Protein AF-A0A348MW35-F1 (afdb_monomer)

Secondary structure (DSSP, 8-state):
-HHHHHHHHHHHHHHHHHHHHHHHHHHHHHHTT-------HHHHHHTS-GGGS-HHHHHHHHHHHHHHHHHHHHHHHHHHHHHHHH-GGGHHHHHHHHHHHHHHHHHHHHHHHHTT-

Sequence (117 aa):
MEFVVGILSIVIYLIVGFVVGFVTTSHHYVLAGYRPKTSNKLILFLARPTRDITGFQKLIYALAMIIWVPIFFTLIALPIILSGKYAPEMTTYILIGLIPIGFVGKLIGAKKWESLV

Structure (mmCIF, N/CA/C/O backbone):
data_AF-A0A348MW35-F1
#
_entry.id   AF-A0A348MW35-F1
#
loop_
_atom_site.group_PDB
_atom_site.id
_atom_site.type_symbol
_atom_site.label_atom_id
_atom_site.label_alt_id
_atom_site.label_comp_id
_atom_site.label_asym_id
_atom_site.label_entity_id
_atom_site.label_seq_id
_atom_site.pdbx_PDB_ins_code
_atom_site.Cartn_x
_atom_site.Cartn_y
_atom_site.Cartn_z
_atom_site.occupancy
_atom_site.B_iso_or_equiv
_atom_site.auth_seq_id
_atom_site.auth_comp_id
_atom_site.auth_asym_id
_atom_site.auth_atom_id
_atom_site.pdbx_PDB_model_num
ATOM 1 N N . MET A 1 1 ? 20.941 -6.389 -13.815 1.00 80.44 1 MET A N 1
ATOM 2 C CA . MET A 1 1 ? 20.288 -5.424 -12.897 1.00 80.44 1 MET A CA 1
ATOM 3 C C . MET A 1 1 ? 18.782 -5.383 -13.106 1.00 80.44 1 MET A C 1
ATOM 5 O O . MET A 1 1 ? 18.062 -5.390 -12.118 1.00 80.44 1 MET A O 1
ATOM 9 N N . GLU A 1 2 ? 18.317 -5.449 -14.352 1.00 81.94 2 GLU A N 1
ATOM 10 C CA . GLU A 1 2 ? 16.911 -5.614 -14.764 1.00 81.94 2 GLU A CA 1
ATOM 11 C C . GLU A 1 2 ? 16.073 -6.552 -13.885 1.00 81.94 2 GLU A C 1
ATOM 13 O O . GLU A 1 2 ? 15.078 -6.130 -13.305 1.00 81.94 2 GLU A O 1
ATOM 18 N N . PHE A 1 3 ? 16.521 -7.796 -13.691 1.00 87.62 3 PHE A N 1
ATOM 19 C CA . PHE A 1 3 ? 15.814 -8.776 -12.857 1.00 87.62 3 PHE A CA 1
ATOM 20 C C . PHE A 1 3 ? 15.558 -8.286 -11.419 1.00 87.62 3 PHE A C 1
ATOM 22 O O . PHE A 1 3 ? 14.465 -8.453 -10.881 1.00 87.62 3 PHE A O 1
ATOM 29 N N . VAL A 1 4 ? 16.552 -7.635 -10.806 1.00 91.19 4 VAL A N 1
ATOM 30 C CA . VAL A 1 4 ? 16.452 -7.110 -9.436 1.00 91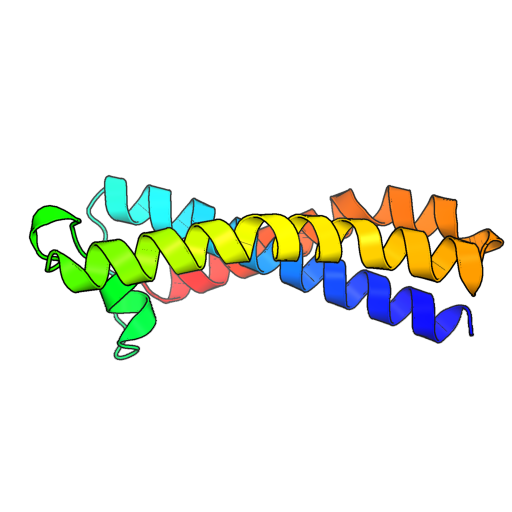.19 4 VAL A CA 1
ATOM 31 C C . VAL A 1 4 ? 15.464 -5.946 -9.384 1.00 91.19 4 VAL A C 1
ATOM 33 O O . VAL A 1 4 ? 14.614 -5.903 -8.496 1.00 91.19 4 VAL A O 1
ATOM 36 N N . VAL A 1 5 ? 15.530 -5.032 -10.355 1.00 90.50 5 VAL A N 1
ATOM 37 C CA . VAL A 1 5 ? 14.599 -3.898 -10.467 1.00 90.50 5 VAL A CA 1
ATOM 38 C C . VAL A 1 5 ? 13.168 -4.392 -10.680 1.00 90.50 5 VAL A C 1
ATOM 40 O O . VAL A 1 5 ? 12.249 -3.897 -10.028 1.00 90.50 5 VAL A O 1
ATOM 43 N N . GLY A 1 6 ? 12.976 -5.403 -11.529 1.00 90.31 6 GLY A N 1
ATOM 44 C CA . GLY A 1 6 ? 11.678 -6.032 -11.767 1.00 90.31 6 GLY A CA 1
ATOM 45 C C . GLY A 1 6 ? 11.075 -6.626 -10.493 1.00 90.31 6 GLY A C 1
ATOM 46 O O . GLY A 1 6 ? 9.945 -6.293 -10.138 1.00 90.31 6 GLY A O 1
ATOM 47 N N . ILE A 1 7 ? 11.839 -7.438 -9.752 1.00 93.06 7 ILE A N 1
ATOM 48 C CA . ILE A 1 7 ? 11.373 -8.028 -8.485 1.00 93.06 7 ILE A CA 1
ATOM 49 C C . ILE A 1 7 ? 11.042 -6.950 -7.456 1.00 93.06 7 ILE A C 1
ATOM 51 O O . ILE A 1 7 ? 9.976 -7.000 -6.842 1.00 93.06 7 ILE A O 1
ATOM 55 N N . LEU A 1 8 ? 11.923 -5.963 -7.272 1.00 92.62 8 LEU A N 1
ATOM 56 C CA . LEU A 1 8 ? 11.687 -4.877 -6.320 1.00 92.62 8 LEU A CA 1
ATOM 57 C C . LEU A 1 8 ? 10.420 -4.094 -6.670 1.00 92.62 8 LEU A C 1
ATOM 59 O O . LEU A 1 8 ? 9.629 -3.791 -5.781 1.00 92.62 8 LEU A O 1
ATOM 63 N N . SER A 1 9 ? 10.190 -3.831 -7.956 1.00 93.38 9 SER A N 1
ATOM 64 C CA . SER A 1 9 ? 8.984 -3.152 -8.435 1.00 93.38 9 SER A CA 1
ATOM 65 C C . SER A 1 9 ? 7.721 -3.946 -8.104 1.00 93.38 9 SER A C 1
ATOM 67 O O . SER A 1 9 ? 6.772 -3.388 -7.556 1.00 93.38 9 SER A O 1
ATOM 69 N N . ILE A 1 10 ? 7.730 -5.262 -8.352 1.00 94.50 10 ILE A N 1
ATOM 70 C CA . ILE A 1 10 ? 6.614 -6.157 -8.014 1.00 94.50 10 ILE A CA 1
ATOM 71 C C . ILE A 1 10 ? 6.332 -6.116 -6.510 1.00 94.50 10 ILE A C 1
ATOM 73 O O . ILE A 1 10 ? 5.187 -5.928 -6.102 1.00 94.50 10 ILE A O 1
ATOM 77 N N . VAL A 1 11 ? 7.367 -6.258 -5.679 1.00 94.88 11 VAL A N 1
ATOM 78 C CA . VAL A 1 11 ? 7.230 -6.246 -4.215 1.00 94.88 11 VAL A CA 1
ATOM 79 C C . VAL A 1 11 ? 6.663 -4.914 -3.731 1.00 94.88 11 VAL A C 1
ATOM 81 O O . VAL A 1 11 ? 5.722 -4.905 -2.937 1.00 94.88 11 VAL A O 1
ATOM 84 N N . ILE A 1 12 ? 7.175 -3.789 -4.233 1.00 94.56 12 ILE A N 1
ATOM 85 C CA . ILE A 1 12 ? 6.697 -2.455 -3.855 1.00 94.56 12 ILE A CA 1
ATOM 86 C C . ILE A 1 12 ? 5.224 -2.280 -4.243 1.00 94.56 12 ILE A C 1
ATOM 88 O O . ILE A 1 12 ? 4.421 -1.876 -3.403 1.00 94.56 12 ILE A O 1
ATOM 92 N N . TYR A 1 13 ? 4.834 -2.633 -5.469 1.00 95.12 13 TYR A N 1
ATOM 93 C CA . TYR A 1 13 ? 3.442 -2.523 -5.911 1.00 95.12 13 TYR A CA 1
ATOM 94 C C . TYR A 1 13 ? 2.498 -3.447 -5.142 1.00 95.12 13 TYR A C 1
ATOM 96 O O . TYR A 1 13 ? 1.390 -3.028 -4.803 1.00 95.12 13 TYR A O 1
ATOM 104 N N . LEU A 1 14 ? 2.934 -4.661 -4.790 1.00 95.62 14 LEU A N 1
ATOM 105 C CA . LEU A 1 14 ? 2.168 -5.554 -3.917 1.00 95.62 14 LEU A CA 1
ATOM 106 C C . LEU A 1 14 ? 1.961 -4.946 -2.528 1.00 95.62 14 LEU A C 1
ATOM 108 O O . LEU A 1 14 ? 0.848 -5.009 -2.014 1.00 95.62 14 LEU A O 1
ATOM 112 N N . ILE A 1 15 ? 2.992 -4.338 -1.934 1.00 94.00 15 ILE A N 1
ATOM 113 C CA . ILE A 1 15 ? 2.901 -3.685 -0.618 1.00 94.00 15 ILE A CA 1
ATOM 114 C C . ILE A 1 15 ? 1.953 -2.485 -0.675 1.00 94.00 15 ILE A C 1
ATOM 116 O O . ILE A 1 15 ? 1.066 -2.364 0.169 1.00 94.00 15 ILE A O 1
ATOM 120 N N . VAL A 1 16 ? 2.104 -1.619 -1.679 1.00 93.44 16 VAL A N 1
ATOM 121 C CA . VAL A 1 16 ? 1.224 -0.457 -1.881 1.00 93.44 16 VAL A CA 1
ATOM 122 C C . VAL A 1 16 ? -0.223 -0.918 -2.042 1.00 93.44 16 VAL A C 1
ATOM 124 O O . VAL A 1 16 ? -1.108 -0.444 -1.328 1.00 93.44 16 VAL A O 1
ATOM 127 N N . GLY A 1 17 ? -0.456 -1.895 -2.922 1.00 94.56 17 GLY A N 1
ATOM 128 C CA . GLY A 1 17 ? -1.761 -2.512 -3.119 1.00 94.56 17 GLY A CA 1
ATOM 129 C C . GLY A 1 17 ? -2.330 -3.077 -1.821 1.00 94.56 17 GLY A C 1
ATOM 130 O O . GLY A 1 17 ? -3.459 -2.755 -1.457 1.00 94.56 17 GLY A O 1
ATOM 131 N N . PHE A 1 18 ? -1.539 -3.863 -1.088 1.00 95.56 18 PHE A N 1
ATOM 132 C CA . PHE A 1 18 ? -1.919 -4.460 0.193 1.00 95.56 18 PHE A CA 1
ATOM 133 C C . PHE A 1 18 ? -2.390 -3.411 1.195 1.00 95.56 18 PHE A C 1
ATOM 135 O O . PHE A 1 18 ? -3.471 -3.561 1.765 1.00 95.56 18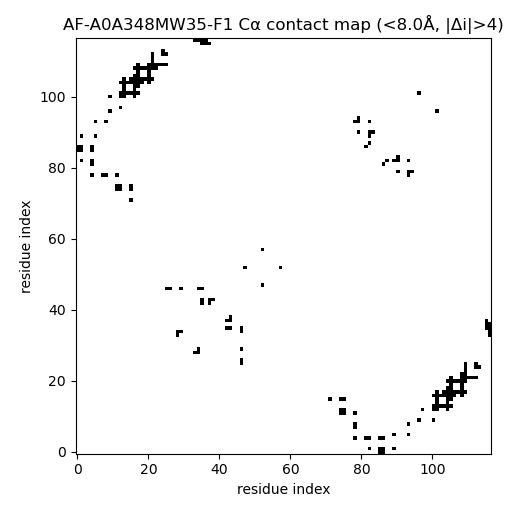 PHE A O 1
ATOM 142 N N . VAL A 1 19 ? -1.630 -2.329 1.379 1.00 91.88 19 VAL A N 1
ATOM 143 C CA . VAL A 1 19 ? -2.010 -1.253 2.303 1.00 91.88 19 VAL A CA 1
ATOM 144 C C . VAL A 1 19 ? -3.325 -0.608 1.868 1.00 91.88 19 VAL A C 1
ATOM 146 O O . VAL A 1 19 ? -4.220 -0.449 2.696 1.00 91.88 19 VAL A O 1
ATOM 149 N N . VAL A 1 20 ? -3.489 -0.293 0.580 1.00 92.06 20 VAL A N 1
ATOM 150 C CA . VAL A 1 20 ? -4.738 0.288 0.055 1.00 92.06 20 VAL A CA 1
ATOM 151 C C . VAL A 1 20 ? -5.924 -0.646 0.300 1.00 92.06 20 VAL A C 1
ATOM 153 O O . VAL A 1 20 ? -6.964 -0.206 0.787 1.00 92.06 20 VAL A O 1
ATOM 156 N N . GLY A 1 21 ? -5.781 -1.938 0.004 1.00 92.75 21 GLY A N 1
ATOM 157 C CA . GLY A 1 21 ? -6.829 -2.936 0.223 1.00 92.75 21 GLY A CA 1
ATOM 158 C C . GLY A 1 21 ? -7.203 -3.096 1.692 1.00 92.75 21 GLY A C 1
ATOM 159 O O . GLY A 1 21 ? -8.384 -3.082 2.037 1.00 92.75 21 GLY A O 1
ATOM 160 N N . PHE A 1 22 ? -6.200 -3.179 2.563 1.00 91.62 22 PHE A N 1
ATOM 161 C CA . PHE A 1 22 ? -6.394 -3.305 4.003 1.00 91.62 22 PHE A CA 1
ATOM 162 C C . PHE A 1 22 ? -7.100 -2.076 4.589 1.00 91.62 22 PHE A C 1
ATOM 164 O O . PHE A 1 22 ? -8.071 -2.222 5.325 1.00 91.62 22 PHE A O 1
ATOM 171 N N . VAL A 1 23 ? -6.654 -0.864 4.238 1.00 87.94 23 VAL A N 1
ATOM 172 C CA . VAL A 1 23 ? -7.206 0.398 4.765 1.00 87.94 23 VAL A CA 1
ATOM 173 C C . VAL A 1 23 ? -8.611 0.681 4.234 1.00 87.94 23 VAL A C 1
ATOM 175 O O . VAL A 1 23 ? -9.478 1.110 4.988 1.00 87.94 23 VAL A O 1
ATOM 178 N N . THR A 1 24 ? -8.871 0.442 2.947 1.00 89.94 24 THR A N 1
ATOM 179 C CA . THR A 1 24 ? -10.209 0.683 2.373 1.00 89.94 24 THR A CA 1
ATOM 180 C C . THR A 1 24 ? -11.251 -0.272 2.950 1.00 89.94 24 THR A C 1
ATOM 182 O O . THR A 1 24 ? -12.339 0.162 3.331 1.00 89.94 24 THR A O 1
ATOM 185 N N . THR A 1 25 ? -10.901 -1.552 3.084 1.00 91.00 25 THR A N 1
ATOM 186 C CA . THR A 1 25 ? -11.785 -2.565 3.678 1.00 91.00 25 THR A CA 1
ATOM 187 C C . THR A 1 25 ? -11.995 -2.297 5.164 1.00 91.00 25 THR A C 1
ATOM 189 O O . THR A 1 25 ? -13.131 -2.327 5.633 1.00 91.00 25 THR A O 1
ATOM 192 N N . SER A 1 26 ? -10.935 -1.944 5.901 1.00 87.94 26 SER A N 1
ATOM 193 C CA . SER A 1 26 ? -11.061 -1.609 7.320 1.00 87.94 26 SER A CA 1
ATOM 194 C C . SER A 1 26 ? -11.945 -0.396 7.552 1.00 87.94 26 SER A C 1
ATOM 196 O O . SER A 1 26 ? -12.836 -0.450 8.395 1.00 87.94 26 SER A O 1
ATOM 198 N N . HIS A 1 27 ? -11.781 0.660 6.756 1.00 85.25 27 HIS A N 1
ATOM 199 C CA . HIS A 1 27 ? -12.623 1.845 6.836 1.00 85.25 27 HIS A CA 1
ATOM 200 C C . HIS A 1 27 ? -14.098 1.510 6.586 1.00 85.25 27 HIS A C 1
ATOM 202 O O . HIS A 1 27 ? -14.956 1.894 7.380 1.00 85.25 27 HIS A O 1
ATOM 208 N N . HIS A 1 28 ? -14.396 0.738 5.537 1.00 87.94 28 HIS A N 1
ATOM 209 C CA . HIS A 1 28 ? -15.764 0.327 5.221 1.00 87.94 28 HIS A CA 1
ATOM 210 C C . HIS A 1 28 ? -16.403 -0.497 6.352 1.00 87.94 28 HIS A C 1
ATOM 212 O O . HIS A 1 28 ? -17.529 -0.223 6.763 1.00 87.94 28 HIS A O 1
ATOM 218 N N . TYR A 1 29 ? -15.668 -1.462 6.907 1.00 87.19 29 TYR A N 1
ATOM 219 C CA . TYR A 1 29 ? -16.159 -2.343 7.969 1.00 87.19 29 TYR A CA 1
ATOM 220 C C . TYR A 1 29 ? -16.351 -1.604 9.297 1.00 87.19 29 TYR A C 1
ATOM 222 O O . TYR A 1 29 ? -17.342 -1.838 9.988 1.00 87.19 29 TYR A O 1
ATOM 230 N N . VAL A 1 30 ? -15.446 -0.679 9.631 1.00 82.25 30 VAL A N 1
ATOM 231 C CA . VAL A 1 30 ? -15.573 0.185 10.812 1.00 82.25 30 VAL A CA 1
ATOM 232 C C . VAL A 1 30 ? -16.811 1.077 10.697 1.00 82.25 30 VAL A C 1
ATOM 234 O O . VAL A 1 30 ? -17.554 1.198 11.670 1.00 82.25 30 VAL A O 1
ATOM 237 N N . LEU A 1 31 ? -17.083 1.650 9.518 1.00 82.94 31 LEU A N 1
ATOM 238 C CA . LEU A 1 31 ? -18.303 2.433 9.277 1.00 82.94 31 LEU A CA 1
ATOM 239 C C . LEU A 1 31 ? -19.580 1.584 9.365 1.00 82.94 31 LEU A C 1
ATOM 241 O O . LEU A 1 31 ? -20.598 2.071 9.847 1.00 82.94 31 LEU A O 1
ATOM 245 N N . ALA A 1 32 ? -19.518 0.316 8.958 1.00 86.38 32 ALA A N 1
ATOM 246 C CA . ALA A 1 32 ? -20.615 -0.642 9.097 1.00 86.38 32 ALA A CA 1
ATOM 247 C C . ALA A 1 32 ? -20.761 -1.223 10.523 1.00 86.38 32 ALA A C 1
ATOM 249 O O . ALA A 1 32 ? -21.694 -1.977 10.788 1.00 86.38 32 ALA A O 1
ATOM 250 N N . GLY A 1 33 ? -19.871 -0.872 11.459 1.00 83.12 33 GLY A N 1
ATOM 251 C CA . GLY A 1 33 ? -19.941 -1.295 12.861 1.00 83.12 33 GLY A CA 1
ATOM 252 C C . GLY A 1 33 ? -19.311 -2.658 13.167 1.00 83.12 33 GLY A C 1
ATOM 253 O O . GLY A 1 33 ? -19.392 -3.121 14.309 1.00 83.12 33 GLY A O 1
ATOM 254 N N . TYR A 1 34 ? -18.647 -3.292 12.199 1.00 85.69 34 TYR A N 1
ATOM 255 C CA . TYR A 1 34 ? -17.905 -4.530 12.424 1.00 85.69 34 TYR A CA 1
ATOM 256 C C . TYR A 1 34 ? -16.611 -4.258 13.200 1.00 85.69 34 TYR A C 1
ATOM 258 O O . TYR A 1 34 ? -15.854 -3.340 12.881 1.00 85.69 34 TYR A O 1
ATOM 266 N N . ARG A 1 35 ? -16.329 -5.077 14.222 1.00 80.19 35 ARG A N 1
ATOM 267 C CA . ARG A 1 35 ? -15.123 -4.950 15.055 1.00 80.19 35 ARG A CA 1
ATOM 268 C C . ARG A 1 35 ? -14.138 -6.086 14.776 1.00 80.19 35 ARG A C 1
ATOM 270 O O . ARG A 1 35 ? -14.563 -7.239 14.792 1.00 80.19 35 ARG A O 1
ATOM 277 N N . PRO A 1 36 ? -12.837 -5.795 14.600 1.00 85.94 36 PRO A N 1
ATOM 278 C CA . PRO A 1 36 ? -11.840 -6.835 14.403 1.00 85.94 36 PRO A CA 1
ATOM 279 C C . P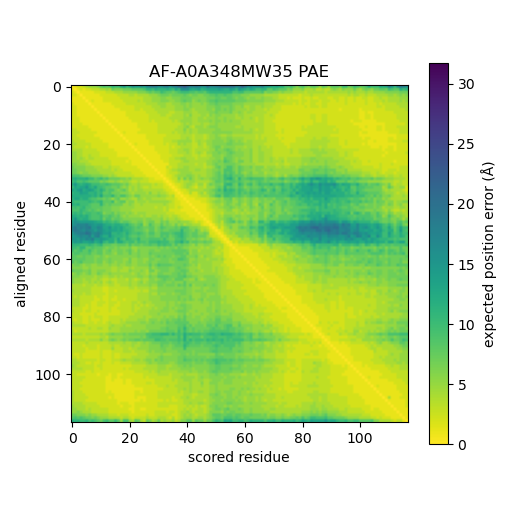RO A 1 36 ? -11.585 -7.631 15.697 1.00 85.94 36 PRO A C 1
ATOM 281 O O . PRO A 1 36 ? -11.402 -7.063 16.776 1.00 85.94 36 PRO A O 1
ATOM 284 N N . LYS A 1 37 ? -11.507 -8.954 15.581 1.00 86.88 37 LYS A N 1
ATOM 285 C CA . LYS A 1 37 ? -11.067 -9.931 16.583 1.00 86.88 37 LYS A CA 1
ATOM 286 C C . LYS A 1 37 ? -9.544 -10.077 16.549 1.00 86.88 37 LYS A C 1
ATOM 288 O O . LYS A 1 37 ? -8.994 -11.060 16.059 1.00 86.88 37 LYS A O 1
ATOM 293 N N . THR A 1 38 ? -8.834 -9.085 17.077 1.00 84.50 38 THR A N 1
ATOM 294 C CA . THR A 1 38 ? -7.367 -9.119 17.172 1.00 84.50 38 THR A CA 1
ATOM 295 C C . THR A 1 38 ? -6.871 -8.610 18.520 1.00 84.50 38 THR A C 1
ATOM 297 O O . THR A 1 38 ? -7.482 -7.735 19.123 1.00 84.50 38 THR A O 1
ATOM 300 N N . SER A 1 39 ? -5.737 -9.136 18.984 1.00 86.69 39 SER A N 1
ATOM 301 C CA . SER A 1 39 ? -4.997 -8.609 20.138 1.00 86.69 39 SER A CA 1
ATOM 302 C C . SER A 1 39 ? -4.010 -7.497 19.752 1.00 86.69 39 SER A C 1
ATOM 304 O O . SER A 1 39 ? -3.371 -6.900 20.623 1.00 86.69 39 SER A O 1
ATOM 306 N N . ASN A 1 40 ? -3.872 -7.188 18.455 1.00 83.44 40 ASN A N 1
ATOM 307 C CA . ASN A 1 40 ? -2.964 -6.153 17.980 1.00 83.44 40 ASN A CA 1
ATOM 308 C C . ASN A 1 40 ? -3.486 -4.756 18.357 1.00 83.44 40 ASN A C 1
ATOM 310 O O . ASN A 1 40 ? -4.453 -4.252 17.781 1.00 83.44 40 ASN A O 1
ATOM 314 N N . LYS A 1 41 ? -2.794 -4.110 19.304 1.00 79.25 41 LYS A N 1
ATOM 315 C CA . LYS A 1 41 ? -3.147 -2.782 19.827 1.00 79.25 41 LYS A CA 1
ATOM 316 C C . LYS A 1 41 ? -3.208 -1.700 18.747 1.00 79.25 41 LYS A C 1
ATOM 318 O O . LYS A 1 41 ? -4.047 -0.813 18.853 1.00 79.25 41 LYS A O 1
ATOM 323 N N . LEU A 1 42 ? -2.360 -1.773 17.719 1.00 78.06 42 LEU A N 1
ATOM 324 C CA . LEU A 1 42 ? -2.365 -0.808 16.618 1.00 78.06 42 LEU A CA 1
ATOM 325 C C . LEU A 1 42 ? -3.645 -0.945 15.792 1.00 78.06 42 LEU A C 1
ATOM 327 O O . LEU A 1 42 ? -4.323 0.044 15.546 1.00 78.06 42 LEU A O 1
ATOM 331 N N . ILE A 1 43 ? -4.018 -2.171 15.420 1.00 79.50 43 ILE A N 1
ATOM 332 C CA . ILE A 1 43 ? -5.239 -2.424 14.641 1.00 79.50 43 ILE A CA 1
ATOM 333 C C . ILE A 1 43 ? -6.484 -2.016 15.434 1.00 79.50 43 ILE A C 1
ATOM 335 O O . ILE A 1 43 ? -7.362 -1.343 14.899 1.00 79.50 43 ILE A O 1
ATOM 339 N N . LEU A 1 44 ? -6.538 -2.367 16.722 1.00 80.06 44 LEU A N 1
ATOM 340 C CA . LEU A 1 44 ? -7.629 -1.955 17.607 1.00 80.06 44 LEU A CA 1
ATOM 341 C C . LEU A 1 44 ? -7.716 -0.432 17.753 1.00 80.06 44 LEU A C 1
ATOM 343 O O . LEU A 1 44 ? -8.816 0.107 17.796 1.00 80.06 44 LEU A O 1
ATOM 347 N N . PHE A 1 45 ? -6.576 0.261 17.814 1.00 77.75 45 PHE A N 1
ATOM 348 C CA . PHE A 1 45 ? -6.526 1.720 17.859 1.00 77.75 45 PHE A CA 1
ATOM 349 C C . PHE A 1 45 ? -7.080 2.347 16.572 1.00 77.75 45 PHE A C 1
ATOM 351 O O . PHE A 1 45 ? -7.900 3.257 16.653 1.00 77.75 45 PHE A O 1
ATOM 358 N N . LEU A 1 46 ? -6.695 1.823 15.403 1.00 74.62 46 LEU A N 1
ATOM 359 C CA . LEU A 1 46 ? -7.181 2.283 14.095 1.00 74.62 46 LEU A CA 1
ATOM 360 C C . LEU A 1 46 ? -8.680 2.026 13.888 1.00 74.62 46 LEU A C 1
ATOM 362 O O . LEU A 1 46 ? -9.359 2.821 13.247 1.00 74.62 46 LEU A O 1
ATOM 366 N N . ALA A 1 47 ? -9.197 0.925 14.433 1.00 75.75 47 ALA A N 1
ATOM 367 C CA . ALA A 1 47 ? -10.604 0.543 14.329 1.00 75.75 47 ALA A CA 1
ATOM 368 C C . ALA A 1 47 ? -11.506 1.200 15.391 1.00 75.75 47 ALA A C 1
ATOM 370 O O . ALA A 1 47 ? -12.719 0.973 15.403 1.00 75.75 47 ALA A O 1
ATOM 371 N N . ARG A 1 48 ? -10.934 1.971 16.324 1.00 73.62 48 ARG A N 1
ATOM 372 C CA . ARG A 1 48 ? -11.676 2.575 17.434 1.00 73.62 48 ARG A CA 1
ATOM 373 C C . ARG A 1 48 ? -12.483 3.789 16.953 1.00 73.62 48 ARG A C 1
ATOM 375 O O . ARG A 1 48 ? -11.966 4.590 16.176 1.00 73.62 48 ARG A O 1
ATOM 382 N N . PRO A 1 49 ? -13.709 4.007 17.462 1.00 69.25 49 PRO A N 1
ATOM 383 C CA . PRO A 1 49 ? -14.442 5.242 17.210 1.00 69.25 49 PRO A CA 1
ATOM 384 C C . PRO A 1 49 ? -13.628 6.478 17.618 1.00 69.25 49 PRO A C 1
ATOM 386 O O . PRO A 1 49 ? -13.126 6.557 18.740 1.00 69.25 49 PRO A O 1
ATOM 389 N N . THR A 1 50 ? -13.565 7.490 16.749 1.00 67.56 50 THR A N 1
ATOM 390 C CA . THR A 1 50 ? -12.774 8.724 16.946 1.00 67.56 50 THR A CA 1
ATOM 391 C C . THR A 1 50 ? -13.123 9.488 18.232 1.00 67.56 50 THR A C 1
ATOM 393 O O . THR A 1 50 ? -12.306 10.253 18.752 1.00 67.56 50 THR A O 1
ATOM 396 N N . ARG A 1 51 ? -14.334 9.277 18.769 1.00 68.94 51 ARG A N 1
ATOM 397 C CA . ARG A 1 51 ? -14.795 9.842 20.048 1.00 68.94 51 ARG A CA 1
ATOM 398 C C . ARG A 1 51 ? -14.005 9.340 21.262 1.00 68.94 51 ARG A C 1
ATOM 400 O O . ARG A 1 51 ? -13.873 10.079 22.227 1.00 68.94 51 ARG A O 1
ATOM 407 N N . ASP A 1 52 ? -13.440 8.136 21.190 1.00 73.38 52 ASP A N 1
ATOM 408 C CA . ASP A 1 52 ? -12.764 7.491 22.321 1.00 73.38 52 ASP A CA 1
ATOM 409 C C . ASP A 1 52 ? -11.236 7.726 22.315 1.00 73.38 52 ASP A C 1
ATOM 411 O O . ASP A 1 52 ? -10.504 7.157 23.130 1.00 73.38 52 ASP A O 1
ATOM 415 N N . ILE A 1 53 ? -10.737 8.529 21.368 1.00 78.56 53 ILE A N 1
ATOM 416 C CA . ILE A 1 53 ? -9.316 8.839 21.172 1.00 78.56 53 ILE A CA 1
ATOM 417 C C . ILE A 1 53 ? -8.984 10.159 21.882 1.00 78.56 53 ILE A C 1
ATOM 419 O O . ILE A 1 53 ? -9.661 11.171 21.674 1.00 78.56 53 ILE A O 1
ATOM 423 N N . THR A 1 54 ? -7.930 10.175 22.705 1.00 83.75 54 THR A N 1
ATOM 424 C CA . THR A 1 54 ? -7.511 11.388 23.432 1.00 83.75 54 THR A CA 1
ATOM 425 C C . THR A 1 54 ? -6.959 12.456 22.480 1.00 83.75 54 THR A C 1
ATOM 427 O O . THR A 1 54 ? -6.504 12.149 21.378 1.00 83.75 54 THR A O 1
ATOM 430 N N . GLY A 1 55 ? -6.968 13.732 22.891 1.00 84.00 55 GLY A N 1
ATOM 431 C CA . GLY A 1 55 ? -6.482 14.837 22.048 1.00 84.00 55 GLY A CA 1
ATOM 432 C C . GLY A 1 55 ? -5.047 14.633 21.541 1.00 84.00 55 GLY A C 1
ATOM 433 O O . GLY A 1 55 ? -4.776 14.806 20.356 1.00 84.00 55 GLY A O 1
ATOM 434 N N . PHE A 1 56 ? -4.151 14.156 22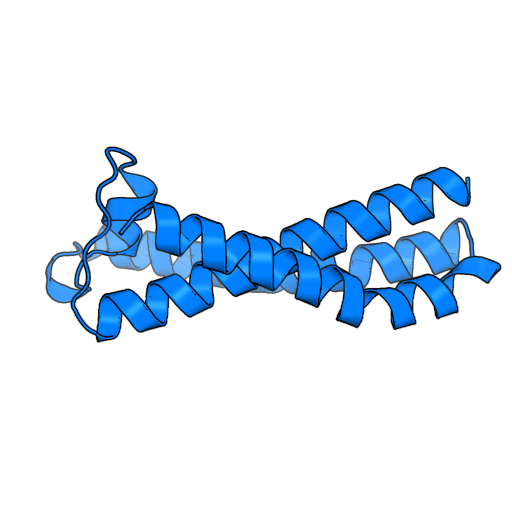.408 1.00 85.62 56 PHE A N 1
ATOM 435 C CA . PHE A 1 56 ? -2.768 13.844 22.036 1.00 85.62 56 PHE A CA 1
ATOM 436 C C . PHE A 1 56 ? -2.662 12.682 21.031 1.00 85.62 56 PHE A C 1
ATOM 438 O O . PHE A 1 56 ? -1.891 12.748 20.077 1.00 85.62 56 PHE A O 1
ATOM 445 N N . GLN A 1 57 ? -3.484 11.638 21.183 1.00 81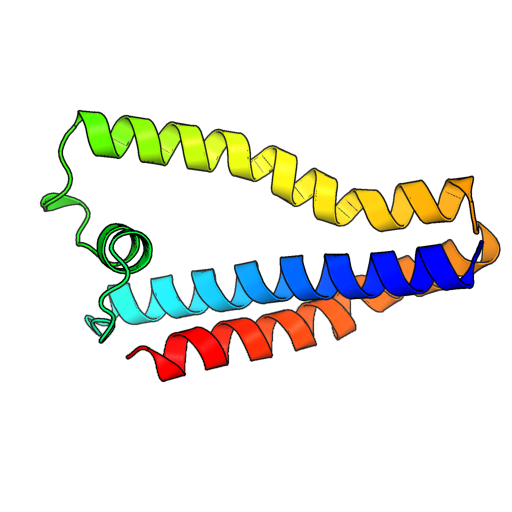.88 57 GLN A N 1
ATOM 446 C CA . GLN A 1 57 ? -3.528 10.518 20.237 1.00 81.88 57 GLN A CA 1
ATOM 447 C C . GLN A 1 57 ? -4.033 10.946 18.851 1.00 81.88 57 GLN A C 1
ATOM 449 O O . GLN A 1 57 ? -3.534 10.448 17.842 1.00 81.88 57 GLN A O 1
ATOM 454 N N . LYS A 1 58 ? -4.971 11.901 18.783 1.00 80.31 58 LYS A N 1
ATOM 455 C CA . LYS A 1 58 ? -5.420 12.497 17.513 1.00 80.31 58 LYS A CA 1
ATOM 456 C C . LYS A 1 58 ? -4.292 13.249 16.813 1.00 80.31 58 LYS A C 1
ATOM 458 O O . LYS A 1 58 ? -4.161 13.127 15.600 1.00 80.31 58 LYS A O 1
ATOM 463 N N . LEU A 1 59 ? -3.463 13.978 17.565 1.00 84.81 59 LEU A N 1
ATOM 464 C CA . LEU A 1 59 ? -2.309 14.690 17.013 1.00 84.81 59 LEU A CA 1
ATOM 465 C C . LEU A 1 59 ? -1.275 13.722 16.424 1.00 84.81 59 LEU A C 1
ATOM 467 O O . LEU A 1 59 ? -0.849 13.914 15.289 1.00 84.81 59 LEU A O 1
ATOM 471 N N . ILE A 1 60 ? -0.922 12.655 17.152 1.00 85.25 60 ILE A N 1
ATOM 472 C CA . ILE A 1 60 ? -0.018 11.606 16.643 1.00 85.25 60 ILE A CA 1
ATOM 473 C C . ILE A 1 60 ? -0.578 10.997 15.359 1.00 85.25 60 ILE A C 1
ATOM 475 O O . ILE A 1 60 ? 0.153 10.839 14.384 1.00 85.25 60 ILE A O 1
ATOM 479 N N . TYR A 1 61 ? -1.876 10.685 15.341 1.00 80.94 61 TYR A N 1
ATOM 480 C CA . TYR A 1 61 ? -2.522 10.117 14.165 1.00 80.94 61 TYR A CA 1
ATOM 481 C C . TYR A 1 61 ? -2.483 11.075 12.969 1.00 80.94 61 TYR A C 1
ATOM 483 O O . TYR A 1 61 ? -2.122 10.669 11.868 1.00 80.94 61 TYR A O 1
ATOM 491 N N . ALA A 1 62 ? -2.783 12.358 13.182 1.00 83.38 62 ALA A N 1
ATOM 492 C CA . ALA A 1 62 ? -2.730 13.374 12.136 1.00 83.38 62 ALA A CA 1
ATOM 493 C C . ALA A 1 62 ? -1.315 13.536 11.560 1.00 83.38 62 ALA A C 1
ATOM 495 O O . ALA A 1 62 ? -1.147 13.537 10.342 1.00 83.38 62 ALA A O 1
ATOM 496 N N . LEU A 1 63 ? -0.292 13.605 12.416 1.00 88.75 63 LEU A N 1
ATOM 497 C CA . LEU A 1 63 ? 1.105 13.683 11.983 1.00 88.75 63 LEU A CA 1
ATOM 498 C C . LEU A 1 63 ? 1.532 12.428 11.214 1.00 88.75 63 LEU A C 1
ATOM 500 O O . LEU A 1 63 ? 2.160 12.541 10.164 1.00 88.75 63 LEU A O 1
ATOM 504 N N . ALA A 1 64 ? 1.147 11.242 11.690 1.00 85.00 64 ALA A N 1
ATOM 505 C CA . ALA A 1 64 ? 1.416 9.987 10.996 1.00 85.00 64 ALA A CA 1
ATOM 506 C C . ALA A 1 64 ? 0.765 9.961 9.605 1.00 85.00 64 ALA A C 1
ATOM 508 O O . ALA A 1 64 ? 1.412 9.557 8.643 1.00 85.00 64 ALA A O 1
ATOM 509 N N . MET A 1 65 ? -0.471 10.453 9.472 1.00 83.44 65 MET A N 1
ATOM 510 C CA . MET A 1 65 ? -1.148 10.572 8.178 1.00 83.44 65 MET A CA 1
ATOM 511 C C . MET A 1 65 ? -0.434 11.557 7.247 1.00 83.44 65 MET A C 1
ATOM 513 O O . MET A 1 65 ? -0.225 11.234 6.081 1.00 83.44 65 MET A O 1
ATOM 517 N N . ILE A 1 66 ? -0.003 12.718 7.752 1.00 88.81 66 ILE A N 1
ATOM 518 C CA . ILE A 1 66 ? 0.756 13.706 6.966 1.00 88.81 66 ILE A CA 1
ATOM 519 C C . ILE A 1 66 ? 2.070 13.109 6.459 1.00 88.81 66 ILE A C 1
ATOM 521 O O . ILE A 1 66 ? 2.400 13.296 5.294 1.00 88.81 66 ILE A O 1
ATOM 525 N N . ILE A 1 67 ? 2.798 12.369 7.299 1.00 89.25 67 ILE A N 1
ATOM 526 C CA . ILE A 1 67 ? 4.047 11.686 6.922 1.00 89.25 67 ILE A CA 1
ATOM 527 C C . ILE A 1 67 ? 3.777 10.540 5.938 1.00 89.25 67 ILE A C 1
ATOM 529 O O . ILE A 1 67 ? 4.588 10.274 5.051 1.00 89.25 67 ILE A O 1
ATOM 533 N N . TRP A 1 68 ? 2.633 9.870 6.058 1.00 85.94 68 TRP A N 1
ATOM 534 C CA . TRP A 1 68 ? 2.286 8.749 5.193 1.00 85.94 68 TRP A CA 1
ATOM 535 C C . TRP A 1 68 ? 2.033 9.172 3.744 1.00 85.94 68 TRP A C 1
ATOM 537 O O . TRP A 1 68 ? 2.405 8.445 2.826 1.00 85.94 68 TRP A O 1
ATOM 547 N N . VAL A 1 69 ? 1.459 10.357 3.521 1.00 87.56 69 VAL A N 1
ATOM 548 C CA . VAL A 1 69 ? 1.173 10.885 2.176 1.00 87.56 69 VAL A CA 1
ATOM 549 C C . VAL A 1 69 ? 2.419 10.924 1.266 1.00 87.56 69 VAL A C 1
ATOM 551 O O . VAL A 1 69 ? 2.387 10.288 0.210 1.00 87.56 69 VAL A O 1
ATOM 554 N N . PRO A 1 70 ? 3.533 11.598 1.619 1.00 91.81 70 PRO A N 1
ATOM 555 C CA . PRO A 1 70 ? 4.724 11.623 0.774 1.00 91.81 70 PRO A CA 1
ATOM 556 C C . PRO A 1 70 ? 5.389 10.248 0.656 1.00 91.81 70 PRO A C 1
ATOM 558 O O . PRO A 1 70 ? 5.885 9.917 -0.420 1.00 91.81 70 PRO A O 1
ATOM 561 N N . ILE A 1 71 ? 5.367 9.419 1.708 1.00 90.31 71 ILE A N 1
ATOM 562 C CA . ILE A 1 71 ? 5.896 8.045 1.652 1.00 90.31 71 ILE A CA 1
ATOM 563 C C . ILE A 1 71 ? 5.130 7.228 0.612 1.00 90.31 71 ILE A C 1
ATOM 565 O O . ILE A 1 71 ? 5.740 6.550 -0.212 1.00 90.31 71 ILE A O 1
ATOM 569 N N . PHE A 1 72 ? 3.804 7.329 0.603 1.00 88.00 72 PHE A N 1
ATOM 570 C CA . PHE A 1 72 ? 2.948 6.622 -0.338 1.00 88.00 72 PHE A CA 1
ATOM 571 C C . PHE A 1 72 ? 3.247 7.009 -1.792 1.00 88.00 72 PHE A C 1
ATOM 573 O O . PHE A 1 72 ? 3.496 6.134 -2.621 1.00 88.00 72 PHE A O 1
ATOM 580 N N . PHE A 1 73 ? 3.302 8.309 -2.099 1.00 90.06 73 PHE A N 1
ATOM 581 C CA . PHE A 1 73 ? 3.653 8.772 -3.447 1.00 90.06 73 PHE A CA 1
ATOM 582 C C . PHE A 1 73 ? 5.081 8.391 -3.842 1.00 90.06 73 PHE A C 1
ATOM 584 O O . PHE A 1 73 ? 5.316 7.994 -4.984 1.00 90.06 73 PHE A O 1
ATOM 591 N N . THR A 1 74 ? 6.020 8.432 -2.894 1.00 92.19 74 THR A N 1
ATOM 592 C CA . THR A 1 74 ? 7.398 7.984 -3.121 1.00 92.19 74 THR A CA 1
ATOM 593 C C . THR A 1 74 ? 7.434 6.502 -3.471 1.00 92.19 74 THR A C 1
ATOM 595 O O . THR A 1 74 ? 8.087 6.135 -4.438 1.00 92.19 74 THR A O 1
ATOM 598 N N . LEU A 1 75 ? 6.703 5.645 -2.754 1.00 90.25 75 LEU A N 1
ATOM 599 C CA . LEU A 1 75 ? 6.647 4.210 -3.044 1.00 90.25 75 LEU A CA 1
ATOM 600 C C . LEU A 1 75 ? 6.037 3.911 -4.419 1.00 90.25 75 LEU A C 1
ATOM 602 O O . LEU A 1 75 ? 6.475 2.976 -5.078 1.00 90.25 75 LEU A O 1
ATOM 606 N N . ILE A 1 76 ? 5.072 4.705 -4.885 1.00 90.00 76 ILE A N 1
ATOM 607 C CA . ILE A 1 76 ? 4.516 4.555 -6.240 1.00 90.00 76 ILE A CA 1
ATOM 608 C C . ILE A 1 76 ? 5.535 4.972 -7.307 1.00 90.00 76 ILE A C 1
ATOM 610 O O . ILE A 1 76 ? 5.702 4.274 -8.308 1.00 90.00 76 ILE A O 1
ATOM 614 N N . ALA A 1 77 ? 6.219 6.100 -7.101 1.00 91.75 77 ALA A N 1
ATOM 615 C CA . ALA A 1 77 ? 7.161 6.654 -8.070 1.00 91.75 77 ALA A CA 1
ATOM 616 C C . ALA A 1 77 ? 8.506 5.907 -8.104 1.00 91.75 77 ALA A C 1
ATOM 618 O O . ALA A 1 77 ? 9.148 5.834 -9.151 1.00 91.75 77 ALA A O 1
ATOM 619 N N .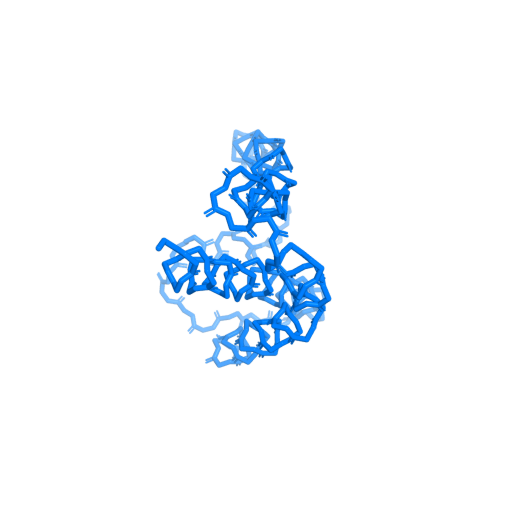 LEU A 1 78 ? 8.939 5.344 -6.975 1.00 92.56 78 LEU A N 1
ATOM 620 C CA . LEU A 1 78 ? 10.266 4.757 -6.801 1.00 92.56 78 LEU A CA 1
ATOM 621 C C . LEU A 1 78 ? 10.574 3.643 -7.820 1.00 92.56 78 LEU A C 1
ATOM 623 O O . LEU A 1 78 ? 11.631 3.727 -8.443 1.00 92.56 78 LEU A O 1
ATOM 627 N N . PRO A 1 79 ? 9.693 2.655 -8.076 1.00 90.81 79 PRO A N 1
ATOM 628 C CA . PRO A 1 79 ? 9.912 1.649 -9.118 1.00 90.81 79 PRO A CA 1
ATOM 629 C C . PRO A 1 79 ? 10.172 2.238 -10.511 1.00 90.81 79 PRO A C 1
ATOM 631 O O . PRO A 1 79 ? 11.052 1.759 -11.219 1.00 90.81 79 PRO A O 1
ATOM 634 N N . ILE A 1 80 ? 9.464 3.314 -10.871 1.00 91.94 80 ILE A N 1
ATOM 635 C CA . ILE A 1 80 ? 9.575 3.984 -12.177 1.00 91.94 80 ILE A CA 1
ATOM 636 C C . ILE A 1 80 ? 10.903 4.748 -12.278 1.00 91.94 80 ILE A C 1
ATOM 638 O O . ILE A 1 80 ? 11.592 4.696 -13.294 1.00 91.94 80 ILE A O 1
ATOM 642 N N . ILE A 1 81 ? 11.294 5.444 -11.207 1.00 92.62 81 ILE A N 1
ATOM 643 C CA . ILE A 1 81 ? 12.568 6.177 -11.153 1.00 92.62 81 ILE A CA 1
ATOM 644 C C . ILE A 1 81 ? 13.749 5.198 -11.191 1.00 92.62 81 ILE A C 1
ATOM 646 O O . ILE A 1 81 ? 14.729 5.426 -11.902 1.00 92.62 81 ILE A O 1
ATOM 650 N N . LEU A 1 82 ? 13.662 4.095 -10.440 1.00 90.44 82 LEU A N 1
ATOM 651 C CA . LEU A 1 82 ? 14.700 3.065 -10.415 1.00 90.44 82 LEU A CA 1
ATOM 652 C C . LEU A 1 82 ? 14.827 2.364 -11.768 1.00 90.44 82 LEU A C 1
ATOM 654 O O . LEU A 1 82 ? 15.951 2.147 -12.219 1.00 90.44 82 LEU A O 1
ATOM 658 N N . SER A 1 83 ? 13.716 2.055 -12.441 1.00 92.19 83 SER A N 1
ATOM 659 C CA . SER A 1 83 ? 13.768 1.464 -13.778 1.00 92.19 83 SER A CA 1
ATOM 660 C C . SER A 1 83 ? 14.360 2.422 -14.798 1.00 92.19 83 SER A C 1
ATOM 662 O O . SER A 1 83 ? 15.276 2.036 -15.509 1.00 92.19 83 SER A O 1
ATOM 664 N N . GLY A 1 84 ? 13.956 3.694 -14.801 1.00 90.62 84 GLY A N 1
ATOM 665 C CA . GLY A 1 84 ? 14.507 4.681 -15.732 1.00 90.62 84 GLY A CA 1
ATOM 666 C C . GLY A 1 84 ? 16.029 4.833 -15.626 1.00 90.62 84 GLY A C 1
ATOM 667 O O . GLY A 1 84 ? 16.689 5.112 -16.623 1.00 90.62 84 GLY A O 1
ATOM 668 N N . LYS A 1 85 ? 16.599 4.612 -14.434 1.00 91.44 85 LYS A N 1
ATOM 669 C CA . LYS A 1 85 ? 18.044 4.722 -14.189 1.00 91.44 85 LYS A CA 1
ATOM 670 C C . LYS A 1 85 ? 18.823 3.423 -14.411 1.00 91.44 85 LYS A C 1
ATOM 672 O O . LYS A 1 85 ? 19.963 3.481 -14.863 1.00 91.44 85 LYS A O 1
ATOM 677 N N . TYR A 1 86 ? 18.260 2.276 -14.033 1.00 91.06 86 TYR A N 1
ATOM 678 C CA . TYR A 1 86 ? 18.999 1.007 -13.945 1.00 91.06 86 TYR A CA 1
ATOM 679 C C . TYR A 1 86 ? 18.492 -0.094 -14.891 1.00 91.06 86 TYR A C 1
ATOM 681 O O . TYR A 1 86 ? 19.161 -1.122 -15.000 1.00 91.06 86 TYR A O 1
ATOM 689 N N . ALA A 1 87 ? 17.326 0.093 -15.516 1.00 91.00 87 ALA A N 1
ATOM 690 C CA . ALA A 1 87 ? 16.684 -0.845 -16.443 1.00 91.00 87 ALA A CA 1
ATOM 691 C C . ALA A 1 87 ? 15.694 -0.114 -17.392 1.00 91.00 87 ALA A C 1
ATOM 693 O O . ALA A 1 87 ? 14.473 -0.311 -17.294 1.00 91.00 87 ALA A O 1
ATOM 694 N N . PRO A 1 88 ? 16.170 0.829 -18.231 1.00 90.38 88 PRO A N 1
ATOM 695 C CA . PRO A 1 88 ? 15.305 1.745 -18.975 1.00 90.38 88 PRO A CA 1
ATOM 696 C C . PRO A 1 88 ? 14.345 1.019 -19.928 1.00 90.38 88 PRO A C 1
ATOM 698 O O . PRO A 1 88 ? 13.170 1.387 -19.993 1.00 90.38 88 PRO A O 1
ATOM 701 N N . GLU A 1 89 ? 14.788 -0.059 -20.571 1.00 90.94 89 GLU A N 1
ATOM 702 C CA . GLU A 1 89 ? 13.985 -0.963 -21.406 1.00 90.94 89 GLU A CA 1
ATOM 703 C C . GLU A 1 89 ? 12.797 -1.603 -20.670 1.00 90.94 89 GLU A C 1
ATOM 705 O O . GLU A 1 89 ? 11.771 -1.901 -21.285 1.00 90.94 89 GLU A O 1
ATOM 710 N N . MET A 1 90 ? 12.884 -1.763 -19.345 1.00 89.19 90 MET A N 1
ATOM 711 C CA . MET A 1 90 ? 11.806 -2.319 -18.524 1.00 89.19 90 MET A CA 1
ATOM 712 C C . MET A 1 90 ? 10.777 -1.281 -18.059 1.00 89.19 90 MET A C 1
ATOM 714 O O . MET A 1 90 ? 9.720 -1.657 -17.548 1.00 89.19 90 MET A O 1
ATOM 718 N N . THR A 1 91 ? 11.048 0.016 -18.220 1.00 91.50 91 THR A N 1
ATOM 719 C CA . THR A 1 91 ? 10.255 1.093 -17.598 1.00 91.50 91 THR A CA 1
ATOM 720 C C . THR A 1 91 ? 8.785 1.060 -18.004 1.00 91.50 91 THR A C 1
ATOM 722 O O . THR A 1 91 ? 7.910 1.156 -17.145 1.00 91.50 91 THR A O 1
ATOM 725 N N . THR A 1 92 ? 8.492 0.851 -19.290 1.00 92.12 92 THR A N 1
ATOM 726 C CA . THR A 1 92 ? 7.108 0.744 -19.779 1.00 92.12 92 THR A CA 1
ATOM 727 C C . THR A 1 92 ? 6.383 -0.448 -19.155 1.00 92.12 92 THR A C 1
ATOM 729 O O . THR A 1 92 ? 5.235 -0.320 -18.736 1.00 92.12 92 THR A O 1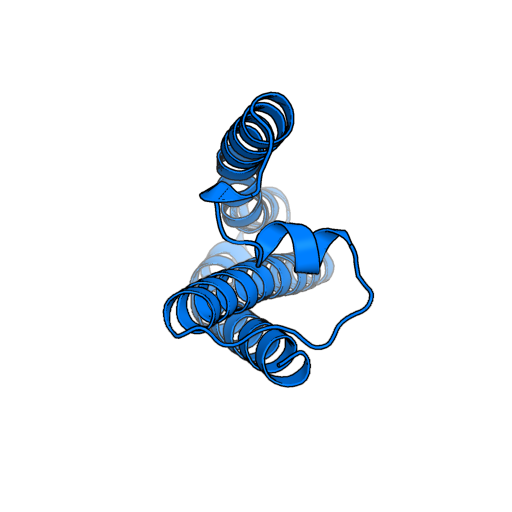
ATOM 732 N N . TYR A 1 93 ? 7.056 -1.595 -19.029 1.00 91.06 93 TYR A N 1
ATOM 733 C CA . TYR A 1 93 ? 6.474 -2.790 -18.413 1.00 91.06 93 TYR A CA 1
ATOM 734 C C . TYR A 1 93 ? 6.215 -2.596 -16.919 1.00 91.06 93 TYR A C 1
ATOM 736 O O . TYR A 1 93 ? 5.172 -3.015 -16.422 1.00 91.06 93 TYR A O 1
ATOM 744 N N . ILE A 1 94 ? 7.128 -1.930 -16.208 1.00 91.50 94 ILE A N 1
ATOM 745 C CA . ILE A 1 94 ? 6.969 -1.605 -14.785 1.00 91.50 94 ILE A CA 1
ATOM 746 C C . ILE A 1 94 ? 5.795 -0.642 -14.593 1.00 91.50 94 ILE A C 1
ATOM 748 O O . ILE A 1 94 ? 4.932 -0.896 -13.756 1.00 91.50 94 ILE A O 1
ATOM 752 N N . LEU A 1 95 ? 5.684 0.394 -15.427 1.00 92.19 95 LEU A N 1
ATOM 753 C CA . LEU A 1 95 ? 4.562 1.329 -15.381 1.00 92.19 95 LEU A CA 1
ATOM 754 C C . LEU A 1 95 ? 3.216 0.628 -15.616 1.00 92.19 95 LEU A C 1
ATOM 756 O O . LEU A 1 95 ? 2.274 0.833 -14.853 1.00 92.19 95 LEU A O 1
ATOM 760 N N . ILE A 1 96 ? 3.126 -0.227 -16.639 1.00 91.81 96 ILE A N 1
ATOM 761 C CA . ILE A 1 96 ? 1.907 -0.994 -16.938 1.00 91.81 96 ILE A CA 1
ATOM 762 C C . ILE A 1 96 ? 1.602 -1.993 -15.812 1.00 91.81 96 ILE A C 1
ATOM 764 O O . ILE A 1 96 ? 0.440 -2.189 -15.459 1.00 91.81 96 ILE A O 1
ATOM 768 N N 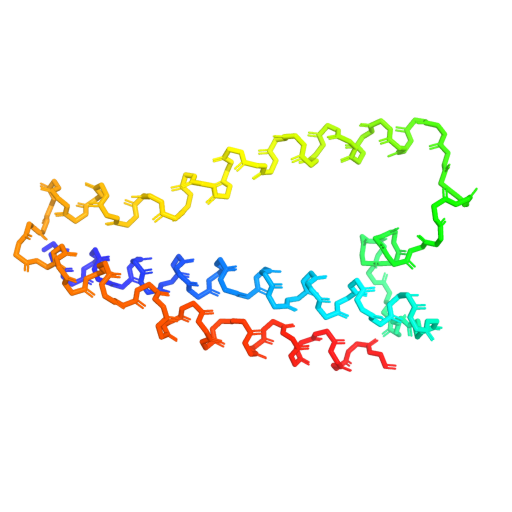. GLY A 1 97 ? 2.634 -2.593 -15.214 1.00 90.44 97 GLY A N 1
ATOM 769 C CA . GLY A 1 97 ? 2.525 -3.563 -14.125 1.00 90.44 97 GLY A CA 1
ATOM 770 C C . GLY A 1 97 ? 1.958 -2.996 -12.821 1.00 90.44 97 GLY A C 1
ATOM 771 O O . GLY A 1 97 ? 1.398 -3.761 -12.034 1.00 90.44 97 GLY A O 1
ATOM 772 N N . LEU A 1 98 ? 2.025 -1.675 -12.609 1.00 90.25 98 LEU A N 1
ATOM 773 C CA . LEU A 1 98 ? 1.501 -0.998 -11.415 1.00 90.25 98 LEU A CA 1
ATOM 774 C C . LEU A 1 98 ? 0.052 -1.396 -11.107 1.00 90.25 98 LEU A C 1
ATOM 776 O O . LEU A 1 98 ? -0.266 -1.753 -9.973 1.00 90.25 98 LEU A O 1
ATOM 780 N N . ILE A 1 99 ? -0.823 -1.346 -12.114 1.00 92.19 99 ILE A N 1
ATOM 781 C CA . ILE A 1 99 ? -2.261 -1.589 -11.943 1.00 92.19 99 ILE A CA 1
ATOM 782 C C . ILE A 1 99 ? -2.557 -3.057 -11.600 1.00 92.19 99 ILE A C 1
ATOM 784 O O . ILE A 1 99 ? -3.143 -3.290 -10.540 1.00 92.19 99 ILE A O 1
ATOM 788 N N . PRO A 1 100 ? -2.184 -4.063 -12.420 1.00 95.88 100 PRO A N 1
ATOM 789 C CA . PRO A 1 100 ? -2.521 -5.455 -12.128 1.00 95.88 100 PRO A CA 1
ATOM 790 C C . PRO A 1 100 ? -1.852 -5.958 -10.844 1.00 95.88 100 PRO A C 1
ATOM 792 O O . PRO A 1 100 ? -2.507 -6.616 -10.037 1.00 95.88 100 PRO A O 1
ATOM 795 N N . ILE A 1 101 ? -0.584 -5.610 -10.596 1.00 95.44 101 ILE A N 1
ATOM 796 C CA . ILE A 1 101 ? 0.133 -6.048 -9.389 1.00 95.44 101 ILE A CA 1
ATOM 797 C C . ILE A 1 101 ? -0.436 -5.350 -8.150 1.00 95.44 101 ILE A C 1
ATOM 799 O O . ILE A 1 101 ? -0.721 -6.002 -7.144 1.00 95.44 101 ILE A O 1
ATOM 803 N N . GLY A 1 102 ? -0.674 -4.039 -8.233 1.00 93.88 102 GLY A N 1
ATOM 804 C CA . GLY A 1 102 ? -1.321 -3.281 -7.165 1.00 93.88 102 GLY A CA 1
ATOM 805 C C . GLY A 1 102 ? -2.727 -3.800 -6.858 1.00 93.88 102 GLY A C 1
ATOM 806 O O . GLY A 1 102 ? -3.108 -3.897 -5.692 1.00 93.88 102 GLY A O 1
ATOM 807 N N . PHE A 1 103 ? -3.485 -4.215 -7.874 1.00 95.69 103 PHE A N 1
ATOM 808 C CA . PHE A 1 103 ? -4.802 -4.823 -7.696 1.00 95.69 103 PHE A CA 1
ATOM 809 C C . PHE A 1 103 ? -4.728 -6.173 -6.973 1.00 95.69 103 PHE A C 1
ATOM 811 O O . PHE A 1 103 ? -5.494 -6.401 -6.036 1.00 95.69 103 PHE A O 1
ATOM 818 N N . VAL A 1 104 ? -3.776 -7.042 -7.330 1.00 97.31 104 VAL A N 1
ATOM 819 C CA . VAL A 1 104 ? -3.532 -8.298 -6.597 1.00 97.31 104 VAL A CA 1
ATOM 820 C C . VAL A 1 104 ? -3.193 -8.008 -5.136 1.00 97.31 104 VAL A C 1
ATOM 822 O O . VAL A 1 104 ? -3.811 -8.583 -4.239 1.00 97.31 104 VAL A O 1
ATOM 825 N N . GLY A 1 105 ? -2.283 -7.063 -4.882 1.00 96.06 105 GLY A N 1
ATOM 826 C CA . GLY A 1 105 ? -1.962 -6.606 -3.529 1.00 96.06 105 GLY A CA 1
ATOM 827 C C . GLY A 1 105 ? -3.210 -6.141 -2.777 1.00 96.06 105 GLY A C 1
ATOM 828 O O . GLY A 1 105 ? -3.452 -6.579 -1.653 1.00 96.06 105 GLY A O 1
ATOM 829 N N . LYS A 1 106 ? -4.059 -5.331 -3.419 1.00 96.69 106 LYS A N 1
ATOM 830 C CA . LYS A 1 106 ? -5.324 -4.837 -2.853 1.00 96.69 106 LYS A CA 1
ATOM 831 C C . LYS A 1 106 ? -6.248 -5.973 -2.428 1.00 96.69 106 LYS A C 1
ATOM 833 O O . LYS A 1 106 ? -6.776 -5.930 -1.319 1.00 96.69 106 LYS A O 1
ATOM 838 N N . LEU A 1 107 ? -6.425 -6.997 -3.261 1.00 97.00 107 LEU A N 1
ATOM 839 C CA . LEU A 1 107 ? -7.244 -8.161 -2.910 1.00 97.00 107 LEU A CA 1
ATOM 840 C C . LEU A 1 107 ? -6.680 -8.916 -1.701 1.00 97.00 107 LEU A C 1
ATOM 842 O O . LEU A 1 107 ? -7.440 -9.316 -0.821 1.00 97.00 107 LEU A O 1
ATOM 846 N N . ILE A 1 108 ? -5.356 -9.087 -1.627 1.00 96.88 108 ILE A N 1
ATOM 847 C CA . ILE A 1 108 ? -4.695 -9.739 -0.485 1.00 96.88 108 ILE A CA 1
ATOM 848 C C . ILE A 1 108 ? -4.897 -8.912 0.792 1.00 96.88 108 ILE A C 1
ATOM 850 O O . ILE A 1 108 ? -5.238 -9.467 1.836 1.00 96.88 108 ILE A O 1
ATOM 854 N N . GLY A 1 109 ? -4.727 -7.591 0.711 1.00 93.19 109 GLY A N 1
ATOM 855 C CA . GLY A 1 109 ? -4.940 -6.672 1.830 1.00 93.19 109 GLY A CA 1
ATOM 856 C C . GLY A 1 109 ? -6.374 -6.695 2.354 1.00 93.19 109 GLY A C 1
ATOM 857 O O . GLY A 1 109 ? -6.583 -6.795 3.563 1.00 93.19 109 GLY A O 1
ATOM 858 N N . ALA A 1 110 ? -7.354 -6.675 1.447 1.00 94.19 110 ALA A N 1
ATOM 859 C CA . ALA A 1 110 ? -8.771 -6.778 1.786 1.00 94.19 110 ALA A CA 1
ATOM 860 C C . ALA A 1 110 ? -9.085 -8.102 2.496 1.00 94.19 110 ALA A C 1
ATOM 862 O O . ALA A 1 110 ? -9.556 -8.091 3.632 1.00 94.19 110 ALA A O 1
ATOM 863 N N . LYS A 1 111 ? -8.697 -9.239 1.901 1.00 95.44 111 LYS A N 1
ATOM 864 C CA . LYS A 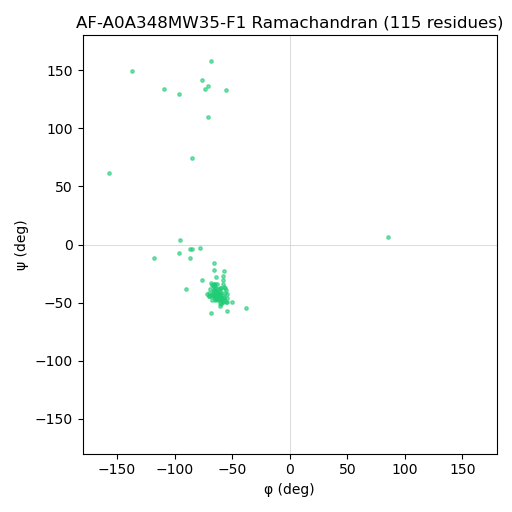1 111 ? -8.873 -10.570 2.508 1.00 95.44 111 LYS A CA 1
ATOM 865 C C . LYS A 1 111 ? -8.202 -10.688 3.873 1.00 95.44 111 LYS A C 1
ATOM 867 O O . LYS A 1 111 ? -8.717 -11.349 4.774 1.00 95.44 111 LYS A O 1
ATOM 872 N N . LYS A 1 112 ? -7.039 -10.052 4.051 1.00 93.94 112 LYS A N 1
ATOM 873 C CA . LYS A 1 112 ? -6.352 -10.051 5.343 1.00 93.94 112 LYS A CA 1
ATOM 874 C C . LYS A 1 112 ? -7.170 -9.321 6.402 1.00 93.94 112 LYS A C 1
ATOM 876 O O . LYS A 1 112 ? -7.234 -9.821 7.521 1.00 93.94 112 LYS A O 1
ATOM 881 N N . TRP A 1 113 ? -7.796 -8.193 6.074 1.00 91.25 113 TRP A N 1
ATOM 882 C CA . TRP A 1 113 ? -8.719 -7.530 6.995 1.00 91.25 113 TRP A CA 1
ATOM 883 C C . TRP A 1 113 ? -9.946 -8.392 7.296 1.00 91.25 113 TRP A C 1
ATOM 885 O O . TRP A 1 113 ? -10.281 -8.571 8.460 1.00 91.25 113 TRP A O 1
ATOM 895 N N . GLU A 1 114 ? -10.571 -8.972 6.272 1.00 90.50 114 GLU A N 1
ATOM 896 C CA . GLU A 1 114 ? -11.747 -9.843 6.426 1.00 90.50 114 GLU A CA 1
ATOM 897 C C . GLU A 1 114 ? -11.466 -11.023 7.361 1.00 90.50 114 GLU A C 1
ATOM 899 O O . GLU A 1 114 ? -12.299 -11.363 8.188 1.00 90.50 114 GLU A O 1
ATOM 904 N N . SER A 1 115 ? -10.256 -11.591 7.318 1.00 91.56 115 SER A N 1
ATOM 905 C CA . SER A 1 115 ? -9.850 -12.658 8.245 1.00 91.56 115 SER A CA 1
ATOM 906 C C . SER A 1 115 ? -9.741 -12.224 9.713 1.00 91.56 115 SER A C 1
ATOM 908 O O . SER A 1 115 ? -9.638 -13.072 10.598 1.00 91.56 115 SER A O 1
ATOM 910 N N . LEU A 1 116 ? -9.692 -10.915 9.976 1.00 87.19 116 LEU A N 1
ATOM 911 C CA . LEU A 1 116 ? -9.576 -10.343 11.314 1.00 87.19 116 LEU A CA 1
ATOM 912 C C . LEU A 1 116 ? -10.925 -9.935 11.903 1.00 87.19 116 LEU A C 1
ATOM 914 O O . LEU A 1 116 ? -10.929 -9.546 13.063 1.00 87.19 116 LEU A O 1
ATOM 918 N N . VAL A 1 117 ? -12.034 -9.977 11.163 1.00 83.50 117 VAL A N 1
ATOM 919 C CA . VAL A 1 117 ? -13.384 -9.589 11.625 1.00 83.50 117 VAL A CA 1
ATOM 920 C C . VAL A 1 117 ? -14.228 -10.844 11.851 1.00 83.50 117 VAL A C 1
ATOM 922 O O . VAL A 1 117 ? -14.780 -11.028 12.968 1.00 83.50 117 VAL A O 1
#

Solvent-accessible surface area (backbone atoms only — not comparable to full-atom values): 6178 Å² total; per-residue (Å²): 103,47,69,60,52,52,52,51,33,51,52,45,28,26,52,54,15,19,52,52,18,26,51,54,46,46,52,54,36,40,74,71,68,55,64,67,70,68,88,50,64,66,60,52,58,74,63,46,64,76,86,81,53,52,74,68,57,49,49,54,50,52,52,52,51,60,57,43,53,61,51,52,55,46,56,65,46,45,48,50,56,50,18,57,75,62,25,53,90,47,27,68,58,53,60,62,41,44,57,66,42,17,49,53,15,18,53,54,17,28,52,55,44,61,75,32,86

Radius of gyration: 17.04 Å; Cα contacts (8 Å, |Δi|>4): 115; chains: 1; bounding box: 41×28×45 Å

Foldseek 3Di:
DVVVLVVLLLVLLLQLLLVLLQVVLLVVCLVVVHAFQDPDPVSNVVSDDPVVADPVRVVVVVVVVVVVVVVSVCSLCVSLVCCVPPPVVCNVVSNVCSVVSSNVSSVNNNVVNVVRD

pLDDT: mean 88.21, std 6.3, range [67.56, 97.31]

Mean predicted aligned error: 4.97 Å